Protein AF-A0A1S2VB23-F1 (afdb_monomer)

Secondary structure (DSSP, 8-state):
-------HHHHHHHHHHHHHHHHHHHHHHHHHHHHHHHHHHHHIIIII-B-TTSPBP----SSEETTEEHHHHHHHHHTT---SS--S-SSSHHHHSEEEEEE-SS-EEEEESSHHHHHHHHHHHHHHS--SSPPHHHHHHHHHHHHHHHHHHTT-

Sequence (156 aa):
MFRIQTNAEQVLLELMEDVRRVETNMYSHLREAALDATVLVAHRVQQQGKNAEGSRMRTRSVLKNGAYSQGHAKRRSERGRQTEHVDLTLEGDLMRNWGPVDVTDTSATVGFTDNRQADKAEYLEAYYGPIFELSNDEQEQVAGGLEDNILKDLKV

Structure (mmCIF, N/CA/C/O backbone):
data_AF-A0A1S2VB23-F1
#
_entry.id   AF-A0A1S2VB23-F1
#
loop_
_atom_site.group_PDB
_atom_site.id
_atom_site.type_symbol
_atom_site.label_atom_id
_atom_site.label_alt_id
_atom_site.label_comp_id
_atom_site.label_asym_id
_atom_site.label_entity_id
_atom_site.label_seq_id
_atom_site.pdbx_PDB_ins_code
_atom_site.Cartn_x
_atom_site.Cartn_y
_atom_site.Cartn_z
_atom_site.occupancy
_atom_site.B_iso_or_equiv
_atom_site.auth_seq_id
_atom_site.auth_comp_id
_atom_site.auth_asym_id
_atom_site.auth_atom_id
_atom_site.pdbx_PDB_model_num
ATOM 1 N N . MET A 1 1 ? -22.475 -11.952 59.419 1.00 47.94 1 MET A N 1
ATOM 2 C CA . MET A 1 1 ? -23.039 -11.892 58.053 1.00 47.94 1 MET A CA 1
ATOM 3 C C . MET A 1 1 ? -22.072 -11.071 57.213 1.00 47.94 1 MET A C 1
ATOM 5 O O . MET A 1 1 ? -21.982 -9.871 57.430 1.00 47.94 1 MET A O 1
ATOM 9 N N . PHE A 1 2 ? -21.262 -11.709 56.366 1.00 44.91 2 PHE A N 1
ATOM 10 C CA . PHE A 1 2 ? -20.314 -10.999 55.502 1.00 44.91 2 PHE A CA 1
ATOM 11 C C . PHE A 1 2 ? -21.069 -10.474 54.277 1.00 44.91 2 PHE A C 1
ATOM 13 O O . PHE A 1 2 ? -21.684 -11.257 53.558 1.00 44.91 2 PHE A O 1
ATOM 20 N N . ARG A 1 3 ? -21.071 -9.154 54.066 1.00 52.00 3 ARG A N 1
ATOM 21 C CA . ARG A 1 3 ? -21.518 -8.551 52.805 1.00 52.00 3 ARG A CA 1
ATOM 22 C C . ARG A 1 3 ? -20.309 -8.506 51.886 1.00 52.00 3 ARG A C 1
ATOM 24 O O . ARG A 1 3 ? -19.369 -7.769 52.163 1.00 52.00 3 ARG A O 1
ATOM 31 N N . ILE A 1 4 ? -20.323 -9.306 50.827 1.00 63.31 4 ILE A N 1
ATOM 32 C CA . ILE A 1 4 ? -19.354 -9.154 49.744 1.00 63.31 4 ILE A CA 1
ATOM 33 C C . ILE A 1 4 ?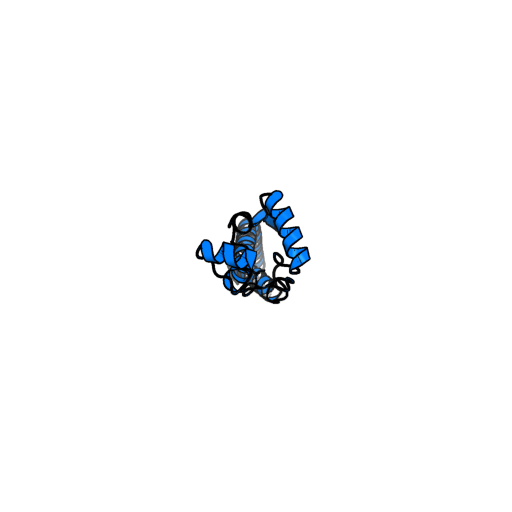 -19.736 -7.860 49.023 1.00 63.31 4 ILE A C 1
ATOM 35 O O . ILE A 1 4 ? -20.780 -7.796 48.377 1.00 63.31 4 ILE A O 1
ATOM 39 N N . GLN A 1 5 ? -18.939 -6.808 49.196 1.00 73.31 5 GLN A N 1
ATOM 40 C CA . GLN A 1 5 ? -19.006 -5.634 48.332 1.00 73.31 5 GLN A CA 1
ATOM 41 C C . GLN A 1 5 ? -18.326 -6.020 47.021 1.00 73.31 5 GLN A C 1
ATOM 43 O O . GLN A 1 5 ? -17.128 -6.283 47.000 1.00 73.31 5 GLN A O 1
ATOM 48 N N . THR A 1 6 ? -19.109 -6.142 45.954 1.00 81.56 6 THR A N 1
ATOM 49 C CA . THR A 1 6 ? -18.596 -6.423 44.612 1.00 81.56 6 THR A CA 1
ATOM 50 C C . THR A 1 6 ? -18.623 -5.146 43.782 1.00 81.56 6 THR A C 1
ATOM 52 O O . THR A 1 6 ? -19.584 -4.385 43.849 1.00 81.56 6 THR A O 1
ATOM 55 N N . ASN A 1 7 ? -17.566 -4.920 43.006 1.00 87.12 7 ASN A N 1
ATOM 56 C CA . ASN A 1 7 ? -17.482 -3.877 41.985 1.00 87.12 7 ASN A CA 1
ATOM 57 C C . ASN A 1 7 ? -17.821 -4.414 40.580 1.00 87.12 7 ASN A C 1
ATOM 59 O O . ASN A 1 7 ? -17.564 -3.735 39.592 1.00 87.12 7 ASN A O 1
ATOM 63 N N . ALA A 1 8 ? -18.382 -5.625 40.472 1.00 87.44 8 ALA A N 1
ATOM 64 C CA . ALA A 1 8 ? -18.627 -6.286 39.189 1.00 87.44 8 ALA A CA 1
ATOM 65 C C . ALA A 1 8 ? -19.541 -5.485 38.247 1.00 87.44 8 ALA A C 1
ATOM 67 O O . ALA A 1 8 ? -19.318 -5.496 37.043 1.00 87.44 8 ALA A O 1
ATOM 68 N N . GLU A 1 9 ? -20.538 -4.772 38.779 1.00 87.31 9 GLU A N 1
ATOM 69 C CA . GLU A 1 9 ? -21.414 -3.910 37.974 1.00 87.31 9 GLU A CA 1
ATOM 70 C C . GLU A 1 9 ? -20.634 -2.761 37.327 1.00 87.31 9 GLU A C 1
ATOM 72 O O . GLU A 1 9 ? -20.789 -2.507 36.137 1.00 87.31 9 GLU A O 1
ATOM 77 N N . GLN A 1 10 ? -19.743 -2.119 38.08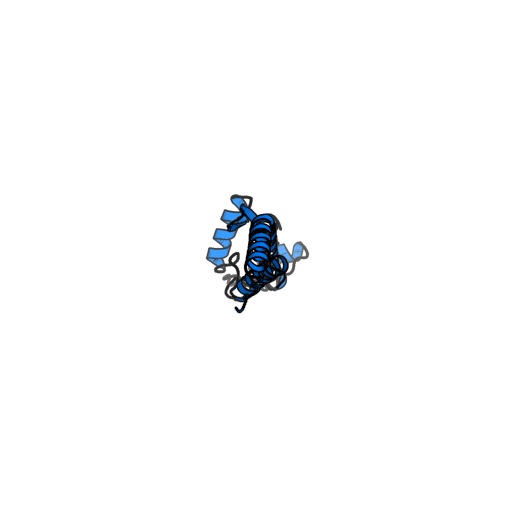6 1.00 88.62 10 GLN A N 1
ATOM 78 C CA . GLN A 1 10 ? -18.903 -1.044 37.568 1.00 88.62 10 GLN A CA 1
ATOM 79 C C . GLN A 1 10 ? -17.948 -1.561 36.485 1.00 88.62 10 GLN A C 1
ATOM 81 O O . GLN A 1 10 ? -17.879 -0.977 35.410 1.00 88.62 10 GLN A O 1
ATOM 86 N N . VAL A 1 11 ? -17.280 -2.692 36.735 1.00 89.12 11 VAL A N 1
ATOM 87 C CA . VAL A 1 11 ? -16.375 -3.320 35.758 1.00 89.12 11 VAL A CA 1
ATOM 88 C C . VAL A 1 11 ? -17.120 -3.703 34.474 1.00 89.12 11 VAL A C 1
ATOM 90 O O . VAL A 1 11 ? -16.597 -3.524 33.378 1.00 89.12 11 VAL A O 1
ATOM 93 N N . LEU A 1 12 ? -18.354 -4.208 34.586 1.00 89.31 12 LEU A N 1
ATOM 94 C CA . LEU A 1 12 ? -19.173 -4.549 33.424 1.00 89.31 12 LEU A CA 1
ATOM 95 C C . LEU A 1 12 ? -19.557 -3.306 32.611 1.00 89.31 12 LEU A C 1
ATOM 97 O O . LEU A 1 12 ? -19.490 -3.346 31.385 1.00 89.31 12 LEU A O 1
ATOM 101 N N . LEU A 1 13 ? -19.954 -2.217 33.275 1.00 90.69 13 LEU A N 1
ATOM 102 C CA . LEU A 1 13 ? -20.289 -0.959 32.605 1.00 90.69 13 LEU A CA 1
ATOM 103 C C . LEU A 1 13 ? -19.076 -0.368 31.880 1.00 90.69 13 LEU A C 1
ATOM 105 O O . LEU A 1 13 ? -19.204 0.010 30.718 1.00 90.69 13 LEU A O 1
ATOM 109 N N . GLU A 1 14 ? -17.909 -0.356 32.526 1.00 89.75 14 GLU A N 1
ATOM 110 C CA . GLU A 1 14 ? -16.650 0.102 31.922 1.00 89.75 14 GLU A CA 1
ATOM 111 C C . GLU A 1 14 ? -16.309 -0.726 30.671 1.00 89.75 14 GLU A C 1
ATOM 113 O O . GLU A 1 14 ? -16.110 -0.163 29.595 1.00 89.75 14 GLU A O 1
ATOM 118 N N . LEU A 1 15 ? -16.386 -2.059 30.761 1.00 89.69 15 LEU A N 1
ATOM 119 C CA . LEU A 1 15 ? -16.153 -2.945 29.617 1.00 89.69 15 LEU A CA 1
ATOM 120 C C . LEU A 1 15 ? -17.135 -2.685 28.461 1.00 89.69 15 LEU A C 1
ATOM 122 O O . LEU A 1 15 ? -16.739 -2.676 27.298 1.00 89.69 15 LEU A O 1
ATOM 126 N N . MET A 1 16 ? -18.421 -2.473 28.759 1.00 91.44 16 MET A N 1
ATOM 127 C CA . MET A 1 16 ? -19.427 -2.167 27.736 1.00 91.44 16 MET A CA 1
ATOM 128 C C . MET A 1 16 ? -19.162 -0.825 27.042 1.00 91.44 16 MET A C 1
ATOM 130 O O . MET A 1 16 ? -19.405 -0.702 25.840 1.00 91.44 16 MET A O 1
ATOM 134 N N . GLU A 1 17 ? -18.698 0.183 27.781 1.00 93.06 17 GLU A N 1
ATOM 135 C CA . GLU A 1 17 ? -18.316 1.478 27.213 1.00 93.06 17 GLU A CA 1
ATOM 136 C C . GLU A 1 17 ? -17.081 1.371 26.319 1.00 93.06 17 GLU A C 1
ATOM 138 O O . GLU A 1 17 ? -17.046 1.996 25.257 1.00 93.06 17 GLU A O 1
ATOM 143 N N . ASP A 1 18 ? -16.090 0.578 26.720 1.00 92.44 18 ASP A N 1
ATOM 144 C CA . ASP A 1 18 ? -14.868 0.386 25.944 1.00 92.44 18 ASP A CA 1
ATOM 145 C C . ASP A 1 18 ? -15.138 -0.406 24.654 1.00 92.44 18 ASP A C 1
ATOM 147 O O . ASP A 1 18 ? -14.726 0.031 23.580 1.00 92.44 18 ASP A O 1
ATOM 151 N N . VAL A 1 19 ? -15.939 -1.480 24.708 1.00 91.94 19 VAL A N 1
ATOM 152 C CA . VAL A 1 19 ? -16.364 -2.224 23.503 1.00 91.94 19 VAL A CA 1
ATOM 153 C C . VAL A 1 19 ? -17.101 -1.314 22.519 1.00 91.94 19 VAL A C 1
ATOM 155 O O . VAL A 1 19 ? -16.761 -1.278 21.339 1.00 91.94 19 VAL A O 1
ATOM 158 N N . ARG A 1 20 ? -18.065 -0.514 22.996 1.00 92.88 20 ARG A N 1
ATOM 159 C CA . ARG A 1 20 ? -18.799 0.429 22.133 1.00 92.88 20 ARG A CA 1
ATOM 160 C C . ARG A 1 20 ? -17.889 1.470 21.493 1.00 92.88 20 ARG A C 1
ATOM 162 O O . ARG A 1 20 ? -18.152 1.904 20.371 1.00 92.88 20 ARG A O 1
ATOM 169 N N . ARG A 1 21 ? -16.848 1.910 22.205 1.00 93.12 21 ARG A N 1
ATOM 170 C CA . ARG A 1 21 ? -15.880 2.876 21.678 1.00 93.12 21 ARG A CA 1
ATOM 171 C C . ARG A 1 21 ? -15.075 2.269 20.539 1.00 93.12 21 ARG A C 1
ATOM 173 O O . ARG A 1 21 ? -15.015 2.880 19.477 1.00 93.12 21 ARG A O 1
ATOM 180 N N . VAL A 1 22 ? -14.559 1.056 20.739 1.00 93.38 22 VAL A N 1
ATOM 181 C CA . VAL A 1 22 ? -13.856 0.297 19.698 1.00 93.38 22 VAL A CA 1
ATOM 182 C C . VAL A 1 22 ? -14.748 0.116 18.471 1.00 93.38 22 VAL A C 1
ATOM 184 O O . VAL A 1 22 ? -14.322 0.431 17.366 1.00 93.38 22 VAL A O 1
ATOM 187 N N . GLU A 1 23 ? -16.001 -0.316 18.650 1.00 92.50 23 GLU A N 1
ATOM 188 C CA . GLU A 1 23 ? -16.956 -0.481 17.543 1.00 92.50 23 GLU A CA 1
ATOM 189 C C . GLU A 1 23 ? -17.196 0.832 16.784 1.00 92.50 23 GLU A C 1
ATOM 191 O O . GLU A 1 23 ? -17.177 0.853 15.557 1.00 92.50 23 GLU A O 1
ATOM 196 N N . THR A 1 24 ? -17.365 1.943 17.507 1.00 94.62 24 THR A N 1
ATOM 197 C CA . THR A 1 24 ? -17.609 3.266 16.906 1.00 94.62 24 THR A CA 1
ATOM 198 C C . THR A 1 24 ? -16.404 3.770 16.110 1.00 94.62 24 THR A C 1
ATOM 200 O O . THR A 1 24 ? -16.567 4.438 15.089 1.00 94.62 24 THR A O 1
ATOM 203 N N . ASN A 1 25 ? -15.192 3.454 16.566 1.00 95.94 25 ASN A N 1
ATOM 204 C CA . ASN A 1 25 ? -13.953 3.937 15.964 1.00 95.94 25 ASN A CA 1
ATOM 205 C C . ASN A 1 25 ? -13.358 2.973 14.927 1.00 95.94 25 ASN A C 1
ATOM 207 O O . ASN A 1 25 ? -12.440 3.362 14.202 1.00 95.94 25 ASN A O 1
ATOM 211 N N . MET A 1 26 ? -13.885 1.749 14.805 1.00 96.19 26 MET A N 1
ATOM 212 C CA . MET A 1 26 ? -13.309 0.690 13.970 1.00 96.19 26 MET A CA 1
ATOM 213 C C . MET A 1 26 ? -13.143 1.104 12.504 1.00 96.19 26 MET A C 1
ATOM 215 O O . MET A 1 26 ? -12.089 0.866 11.918 1.00 96.19 26 MET A O 1
ATOM 219 N N . TYR A 1 27 ? -14.126 1.805 11.929 1.00 96.56 27 TYR A N 1
ATOM 220 C CA . TYR A 1 27 ? -14.013 2.373 10.580 1.00 96.56 27 TYR A CA 1
ATOM 221 C C . TYR A 1 27 ? -12.763 3.248 10.416 1.00 96.56 27 TYR A C 1
ATOM 223 O O . TYR A 1 27 ? -12.047 3.150 9.419 1.00 96.56 27 TYR A O 1
ATOM 231 N N . SER A 1 28 ? -12.498 4.122 11.393 1.00 97.19 28 SER A N 1
ATOM 232 C CA . SER A 1 28 ? -11.350 5.029 11.357 1.00 97.19 28 SER A CA 1
ATOM 233 C C . SER A 1 28 ? -10.042 4.254 11.456 1.00 97.19 28 SER A C 1
ATOM 235 O O . SER A 1 28 ? -9.128 4.510 10.675 1.00 97.19 28 SER A O 1
ATOM 237 N N . HIS A 1 29 ? -9.974 3.279 12.364 1.00 97.12 29 HIS A N 1
ATOM 238 C CA . HIS A 1 29 ? -8.780 2.460 12.572 1.00 97.12 29 HIS A CA 1
ATOM 239 C C . HIS A 1 29 ? -8.446 1.610 11.347 1.00 97.12 29 HIS A C 1
ATOM 241 O O . HIS A 1 29 ? -7.301 1.578 10.905 1.00 97.12 29 HIS A O 1
ATOM 247 N N . LEU A 1 30 ? -9.453 0.982 10.737 1.00 97.75 30 LEU A N 1
ATOM 248 C CA . LEU A 1 30 ? -9.288 0.207 9.507 1.00 97.75 30 LEU A CA 1
ATOM 249 C C . LEU A 1 30 ? -8.910 1.090 8.312 1.00 97.75 30 LEU A C 1
ATOM 251 O O . LEU A 1 30 ? -8.091 0.696 7.480 1.00 97.75 30 LEU A O 1
ATOM 255 N N . ARG A 1 31 ? -9.463 2.307 8.230 1.00 97.62 31 ARG A N 1
ATOM 256 C CA . ARG A 1 31 ? -9.072 3.290 7.214 1.00 97.62 31 ARG A CA 1
ATOM 257 C C . ARG A 1 31 ? -7.609 3.706 7.366 1.00 97.62 31 ARG A C 1
ATOM 259 O O . ARG A 1 31 ? -6.916 3.813 6.357 1.00 97.62 31 ARG A O 1
ATOM 266 N N . GLU A 1 32 ? -7.161 3.965 8.590 1.00 97.62 32 GLU A N 1
ATOM 267 C CA . GLU A 1 32 ? -5.773 4.327 8.890 1.00 97.62 32 GLU A CA 1
ATOM 268 C C . GLU A 1 32 ? -4.824 3.174 8.540 1.00 97.62 32 GLU A C 1
ATOM 270 O O . GLU A 1 32 ? -3.905 3.370 7.748 1.00 97.62 32 GLU A O 1
ATOM 275 N N . ALA A 1 33 ? -5.143 1.949 8.966 1.00 97.75 33 ALA A N 1
ATOM 276 C CA . ALA A 1 33 ? -4.382 0.748 8.622 1.00 97.75 33 ALA A CA 1
ATOM 277 C C . ALA A 1 33 ? -4.249 0.542 7.097 1.00 97.75 33 ALA A C 1
ATOM 279 O O . ALA A 1 33 ? -3.178 0.202 6.590 1.00 97.75 33 ALA A O 1
ATOM 280 N N . ALA A 1 34 ? -5.314 0.798 6.331 1.00 97.75 34 ALA A N 1
ATOM 281 C CA . ALA A 1 34 ? -5.278 0.723 4.870 1.00 97.75 34 ALA A CA 1
ATOM 282 C C . ALA A 1 34 ? -4.400 1.816 4.229 1.00 97.75 34 ALA A C 1
ATOM 284 O O . ALA A 1 34 ? -3.748 1.583 3.203 1.00 97.75 34 ALA A O 1
ATOM 285 N N . LEU A 1 35 ? -4.363 3.015 4.815 1.00 97.75 35 LEU A N 1
ATOM 286 C CA . LEU A 1 35 ? -3.468 4.087 4.377 1.00 97.75 35 LEU A CA 1
ATOM 287 C C . LEU A 1 35 ? -2.008 3.747 4.688 1.00 97.75 35 LEU A C 1
ATOM 289 O O . LEU A 1 35 ? -1.159 3.907 3.810 1.00 97.75 35 LEU A O 1
ATOM 293 N N . ASP A 1 36 ? -1.727 3.206 5.870 1.00 97.88 36 ASP A N 1
ATOM 294 C CA . ASP A 1 36 ? -0.386 2.762 6.254 1.00 97.88 36 ASP A CA 1
ATOM 295 C C . ASP A 1 36 ? 0.119 1.659 5.324 1.00 97.88 36 ASP A C 1
ATOM 297 O O . ASP A 1 36 ? 1.213 1.769 4.766 1.00 97.88 36 ASP A O 1
ATOM 301 N N . ALA A 1 37 ? -0.720 0.657 5.041 1.00 97.75 37 ALA A N 1
ATOM 302 C CA . ALA A 1 37 ? -0.447 -0.377 4.046 1.00 97.75 37 ALA A CA 1
ATOM 303 C C . ALA A 1 37 ? -0.070 0.227 2.680 1.00 97.75 37 ALA A C 1
ATOM 305 O O . ALA A 1 37 ? 0.930 -0.152 2.064 1.00 97.75 37 ALA A O 1
ATOM 306 N N . THR A 1 38 ? -0.835 1.222 2.222 1.00 97.19 38 THR A N 1
ATOM 307 C CA . THR A 1 38 ? -0.582 1.925 0.955 1.00 97.19 38 THR A CA 1
ATOM 308 C C . THR A 1 38 ? 0.795 2.599 0.954 1.00 97.19 38 THR A C 1
ATOM 310 O O . THR A 1 38 ? 1.548 2.480 -0.018 1.00 97.19 38 THR A O 1
ATOM 313 N N . VAL A 1 39 ? 1.141 3.289 2.045 1.00 97.38 39 VAL A N 1
ATOM 314 C CA . VAL A 1 39 ? 2.414 4.007 2.203 1.00 97.38 39 VAL A CA 1
ATOM 315 C C . VAL A 1 39 ? 3.594 3.042 2.270 1.00 97.38 39 VAL A C 1
ATOM 317 O O . VAL A 1 39 ? 4.605 3.281 1.607 1.00 97.38 39 VAL A O 1
ATOM 320 N N . LEU A 1 40 ? 3.472 1.948 3.021 1.00 98.00 40 LEU A N 1
ATOM 321 C CA . LEU A 1 40 ? 4.523 0.943 3.172 1.00 98.00 40 LEU A CA 1
ATOM 322 C C . LEU A 1 40 ? 4.864 0.281 1.832 1.00 98.00 40 LEU A C 1
ATOM 324 O O . LEU A 1 40 ? 6.026 0.311 1.414 1.00 98.00 40 LEU A O 1
ATOM 328 N N . VAL A 1 41 ? 3.848 -0.190 1.098 1.00 97.75 41 VAL A N 1
ATOM 329 C CA . VAL A 1 41 ? 4.027 -0.763 -0.247 1.00 97.75 41 VAL A CA 1
ATOM 330 C C . VAL A 1 41 ? 4.662 0.263 -1.183 1.00 97.75 41 VAL A C 1
ATOM 332 O O . VAL A 1 41 ? 5.639 -0.039 -1.876 1.00 97.75 41 VAL A O 1
ATOM 335 N N . ALA A 1 42 ? 4.162 1.504 -1.189 1.00 96.44 42 ALA A N 1
ATOM 336 C CA . ALA A 1 42 ? 4.720 2.558 -2.028 1.00 96.44 42 ALA A CA 1
ATOM 337 C C . ALA A 1 42 ? 6.187 2.842 -1.693 1.00 96.44 42 ALA A C 1
ATOM 339 O O . ALA A 1 42 ? 7.010 2.971 -2.601 1.00 96.44 42 ALA A O 1
ATOM 340 N N . HIS A 1 43 ? 6.541 2.880 -0.410 1.00 97.06 43 HIS A N 1
ATOM 341 C CA . HIS A 1 43 ? 7.913 3.061 0.036 1.00 97.06 43 HIS A CA 1
ATOM 342 C C . HIS A 1 43 ? 8.812 1.900 -0.415 1.00 97.06 43 HIS A C 1
ATOM 344 O O . HIS A 1 43 ? 9.855 2.140 -1.033 1.00 97.06 43 HIS A O 1
ATOM 350 N N . ARG A 1 44 ? 8.410 0.642 -0.190 1.00 97.69 44 ARG A N 1
ATOM 351 C CA . ARG A 1 44 ? 9.167 -0.541 -0.633 1.00 97.69 44 ARG A CA 1
ATOM 352 C C . ARG A 1 44 ? 9.394 -0.538 -2.143 1.00 97.69 44 ARG A C 1
ATOM 354 O O . ARG A 1 44 ? 10.519 -0.747 -2.604 1.00 97.69 44 ARG A O 1
ATOM 361 N N . VAL A 1 45 ? 8.352 -0.265 -2.917 1.00 96.62 45 VAL A N 1
ATOM 362 C CA . VAL A 1 45 ? 8.420 -0.250 -4.380 1.00 96.62 45 VAL A CA 1
ATOM 363 C C . VAL A 1 45 ? 9.269 0.918 -4.875 1.00 96.62 45 VAL A C 1
ATOM 365 O O . VAL A 1 45 ? 10.220 0.713 -5.624 1.00 96.62 45 VAL A O 1
ATOM 368 N N . GLN A 1 46 ? 8.975 2.146 -4.454 1.00 95.25 46 GLN A N 1
ATOM 369 C CA . GLN A 1 46 ? 9.595 3.335 -5.039 1.00 95.25 46 GLN A CA 1
ATOM 370 C C . GLN A 1 46 ? 11.022 3.569 -4.539 1.00 95.25 46 GLN A C 1
ATOM 372 O O . GLN A 1 46 ? 11.889 3.974 -5.318 1.00 95.25 46 GLN A O 1
ATOM 377 N N . GLN A 1 47 ? 11.282 3.305 -3.257 1.00 95.75 47 GLN A N 1
ATOM 378 C CA . GLN A 1 47 ? 12.584 3.577 -2.644 1.00 95.75 47 GLN A CA 1
ATOM 379 C C . GLN A 1 47 ? 13.525 2.378 -2.717 1.00 95.75 47 GLN A C 1
ATOM 381 O O . GLN A 1 47 ? 14.728 2.562 -2.874 1.00 95.75 47 GLN A O 1
ATOM 386 N N . GLN A 1 48 ? 13.000 1.152 -2.628 1.00 97.06 48 GLN A N 1
ATOM 387 C CA . GLN A 1 48 ? 13.837 -0.054 -2.569 1.00 97.06 48 GLN A CA 1
ATOM 388 C C . GLN A 1 48 ? 13.782 -0.893 -3.849 1.00 97.06 48 GLN A C 1
ATOM 390 O O . GLN A 1 48 ? 14.674 -1.714 -4.083 1.00 97.06 48 GLN A O 1
ATOM 395 N N . GLY A 1 49 ? 12.741 -0.715 -4.667 1.00 97.00 49 GLY A N 1
ATOM 396 C CA . GLY A 1 49 ? 12.491 -1.507 -5.867 1.00 97.00 49 GLY A CA 1
ATOM 397 C C . GLY A 1 49 ? 12.382 -2.998 -5.598 1.00 97.00 49 GLY A C 1
ATOM 398 O O . GLY A 1 49 ? 12.968 -3.802 -6.329 1.00 97.00 49 GLY A O 1
ATOM 399 N N . LYS A 1 50 ? 11.663 -3.361 -4.532 1.00 98.19 50 LYS A N 1
ATOM 400 C CA . LYS A 1 50 ? 11.438 -4.750 -4.125 1.00 98.19 50 LYS A CA 1
ATOM 401 C C . LYS A 1 50 ? 9.978 -5.172 -4.287 1.00 98.19 50 LYS A C 1
ATOM 403 O O . LYS A 1 50 ? 9.069 -4.369 -4.091 1.00 98.19 50 LYS A O 1
ATOM 408 N N . ASN A 1 51 ? 9.784 -6.446 -4.606 1.00 97.94 51 ASN A N 1
ATOM 409 C CA . ASN A 1 51 ? 8.490 -7.123 -4.565 1.00 97.94 51 ASN A CA 1
ATOM 410 C C . ASN A 1 51 ? 8.143 -7.537 -3.107 1.00 97.94 51 ASN A C 1
ATOM 412 O O . ASN A 1 51 ? 8.936 -7.272 -2.198 1.00 97.94 51 ASN A O 1
ATOM 416 N N . ALA A 1 52 ? 6.966 -8.121 -2.868 1.00 97.81 52 ALA A N 1
ATOM 417 C CA . ALA A 1 52 ? 6.444 -8.447 -1.531 1.00 97.81 52 ALA A CA 1
ATOM 418 C C . ALA A 1 52 ? 7.280 -9.524 -0.823 1.00 97.81 52 ALA A C 1
ATOM 420 O O . ALA A 1 52 ? 7.427 -9.519 0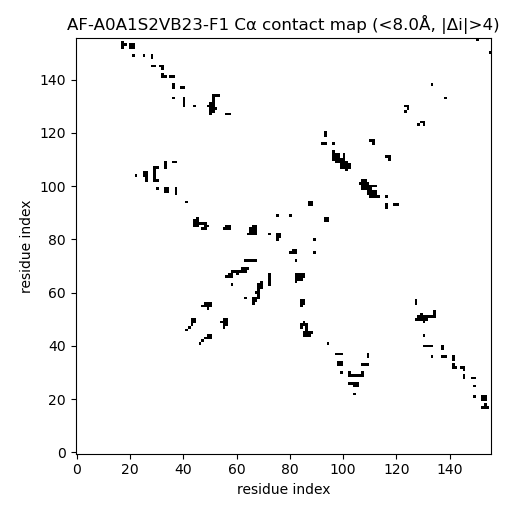.394 1.00 97.81 52 ALA A O 1
ATOM 421 N N . GLU A 1 53 ? 7.947 -10.374 -1.600 1.00 97.56 53 GLU A N 1
ATOM 422 C CA . GLU A 1 53 ? 8.902 -11.377 -1.118 1.00 97.56 53 GLU A CA 1
ATOM 423 C C . GLU A 1 53 ? 10.274 -10.769 -0.755 1.00 97.56 53 GLU A C 1
ATOM 425 O O . GLU A 1 53 ? 11.205 -11.480 -0.380 1.00 97.56 53 GLU A O 1
ATOM 430 N N . GLY A 1 54 ? 10.455 -9.454 -0.925 1.00 95.81 54 GLY A N 1
ATOM 431 C CA . GLY A 1 54 ? 11.710 -8.744 -0.667 1.00 95.81 54 GLY A CA 1
ATOM 432 C C . GLY A 1 54 ? 12.751 -8.844 -1.791 1.00 95.81 54 GLY A C 1
ATOM 433 O O . GLY A 1 54 ? 13.834 -8.252 -1.689 1.00 95.81 54 GLY A O 1
ATOM 434 N N . SER A 1 55 ? 12.437 -9.532 -2.890 1.00 97.00 55 SER A N 1
ATOM 435 C CA . SER A 1 55 ? 13.314 -9.666 -4.055 1.00 97.00 55 SER A CA 1
ATOM 436 C C . SER A 1 55 ? 13.384 -8.367 -4.857 1.00 97.00 55 SER A C 1
ATOM 438 O O . SER A 1 55 ? 12.377 -7.707 -5.113 1.00 97.00 55 SER A O 1
ATOM 440 N N . ARG A 1 56 ? 14.589 -7.988 -5.310 1.00 96.94 56 ARG A N 1
ATOM 441 C CA . ARG A 1 56 ? 14.763 -6.804 -6.170 1.00 96.94 56 ARG A CA 1
ATOM 442 C C . ARG A 1 56 ? 14.141 -7.036 -7.546 1.00 96.94 56 ARG A C 1
ATOM 444 O O . ARG A 1 56 ? 14.553 -7.934 -8.280 1.00 96.94 56 ARG A O 1
ATOM 451 N N . MET A 1 57 ? 13.250 -6.138 -7.942 1.00 97.19 57 MET A N 1
ATOM 452 C CA . MET A 1 57 ? 12.628 -6.120 -9.260 1.00 97.19 57 MET A CA 1
ATOM 453 C C . MET A 1 57 ? 13.648 -5.707 -10.329 1.00 97.19 57 MET A C 1
ATOM 455 O O . MET A 1 57 ? 14.277 -4.647 -10.241 1.00 97.19 57 MET A O 1
ATOM 459 N N . ARG A 1 58 ? 13.847 -6.552 -11.348 1.00 95.88 58 ARG A N 1
ATOM 460 C CA . ARG A 1 58 ? 14.819 -6.329 -12.434 1.00 95.88 58 ARG A CA 1
ATOM 461 C C . ARG A 1 58 ? 14.313 -6.862 -13.765 1.00 95.88 58 ARG A C 1
ATOM 463 O O . ARG A 1 58 ? 13.632 -7.880 -13.825 1.00 95.88 58 ARG A O 1
ATOM 470 N N . THR A 1 59 ? 14.666 -6.183 -14.851 1.00 95.81 59 THR A N 1
ATOM 471 C CA . THR A 1 59 ? 14.358 -6.658 -16.200 1.00 95.81 59 THR A CA 1
ATOM 472 C C . THR A 1 59 ? 15.011 -8.017 -16.493 1.00 95.81 59 THR A C 1
ATOM 474 O O . THR A 1 59 ? 16.156 -8.271 -16.114 1.00 95.81 59 THR A O 1
ATOM 477 N N . ARG A 1 60 ? 14.297 -8.858 -17.243 1.00 93.94 60 ARG A N 1
ATOM 478 C CA . ARG A 1 60 ? 14.782 -10.101 -17.862 1.00 93.94 60 ARG A CA 1
ATOM 479 C C . ARG A 1 60 ? 15.517 -9.850 -19.192 1.00 93.94 60 ARG A C 1
ATOM 481 O O . ARG A 1 60 ? 16.032 -10.786 -19.790 1.00 93.94 60 ARG A O 1
ATOM 488 N N . SER A 1 61 ? 15.557 -8.602 -19.675 1.00 94.25 61 SER A N 1
ATOM 489 C CA . SER A 1 61 ? 16.249 -8.228 -20.918 1.00 94.25 61 SER A CA 1
ATOM 490 C C . SER A 1 61 ? 17.754 -8.507 -20.842 1.00 94.25 61 SER A C 1
ATOM 492 O O . SER A 1 61 ? 18.403 -8.165 -19.852 1.00 94.25 61 SER A O 1
ATOM 494 N N . VAL A 1 62 ? 18.317 -9.049 -21.926 1.00 94.56 62 VAL A N 1
ATOM 495 C CA . VAL A 1 62 ? 19.769 -9.250 -22.087 1.00 94.56 62 VAL A CA 1
ATOM 496 C C . VAL A 1 62 ? 20.491 -7.902 -22.129 1.00 94.56 62 VAL A C 1
ATOM 498 O O . VAL A 1 62 ? 21.465 -7.682 -21.413 1.00 94.56 62 VAL A O 1
ATOM 501 N N . LEU A 1 63 ? 19.967 -6.971 -22.932 1.00 95.44 63 LEU A N 1
ATOM 502 C CA . LEU A 1 63 ? 20.451 -5.597 -22.997 1.00 95.44 63 LEU A CA 1
ATOM 503 C C . LEU A 1 63 ? 19.766 -4.787 -21.899 1.00 95.44 63 LEU A C 1
ATOM 505 O O . LEU A 1 63 ? 18.604 -4.375 -22.032 1.00 95.44 63 LEU A O 1
ATOM 509 N N . LYS A 1 64 ? 20.479 -4.586 -20.795 1.00 95.44 64 LYS A N 1
ATOM 510 C CA . LYS A 1 64 ? 19.995 -3.868 -19.615 1.00 95.44 64 LYS A CA 1
ATOM 511 C C . LYS A 1 64 ? 20.961 -2.772 -19.197 1.00 95.44 64 LYS A C 1
ATOM 513 O O . LYS A 1 64 ? 22.166 -2.880 -19.401 1.00 95.44 64 LYS A O 1
ATOM 518 N N . ASN A 1 65 ? 20.407 -1.730 -18.598 1.00 94.88 65 ASN A N 1
ATOM 519 C CA . ASN A 1 65 ? 21.155 -0.693 -17.909 1.00 94.88 65 ASN A CA 1
ATOM 520 C C . ASN A 1 65 ? 20.484 -0.472 -16.547 1.00 94.88 65 ASN A C 1
ATOM 522 O O . ASN A 1 65 ? 19.326 -0.053 -16.477 1.00 94.88 65 ASN A O 1
ATOM 526 N N . GLY A 1 66 ? 21.191 -0.841 -15.478 1.00 93.94 66 GLY A N 1
ATOM 527 C CA . GLY A 1 66 ? 20.623 -0.938 -14.136 1.00 93.94 66 GLY A CA 1
ATOM 528 C C . GLY A 1 66 ? 19.519 -1.998 -14.053 1.00 93.94 66 GLY A C 1
ATOM 529 O O . GLY A 1 66 ? 19.692 -3.130 -14.516 1.00 93.94 66 GLY A O 1
ATOM 530 N N . ALA A 1 67 ? 18.377 -1.636 -13.468 1.00 94.94 67 ALA A N 1
ATOM 531 C CA . ALA A 1 67 ? 17.239 -2.542 -13.313 1.00 94.94 67 ALA A CA 1
ATOM 532 C C . ALA A 1 67 ? 16.310 -2.609 -14.538 1.00 94.94 67 ALA A C 1
ATOM 534 O O . ALA A 1 67 ? 15.409 -3.449 -14.574 1.00 94.94 67 ALA A O 1
ATOM 535 N N . TYR A 1 68 ? 16.534 -1.774 -15.556 1.00 95.50 68 TYR A N 1
ATOM 536 C CA . TYR A 1 68 ? 15.665 -1.656 -16.729 1.00 95.50 68 TYR A CA 1
ATOM 537 C C . TYR A 1 68 ? 16.355 -2.117 -18.016 1.00 95.50 68 TYR A C 1
ATOM 539 O O . TYR A 1 68 ? 17.582 -2.207 -18.099 1.00 95.50 68 TYR A O 1
ATOM 547 N N . SER A 1 69 ? 15.566 -2.395 -19.059 1.00 96.19 69 SER A N 1
ATOM 548 C CA . SER A 1 69 ? 16.117 -2.645 -20.396 1.00 96.19 69 SER A CA 1
ATOM 549 C C . SER A 1 69 ? 16.809 -1.387 -20.923 1.00 96.19 69 SER A C 1
ATOM 551 O O . SER A 1 69 ? 16.443 -0.276 -20.544 1.00 96.19 69 SER A O 1
ATOM 553 N N . GLN A 1 70 ? 17.792 -1.531 -21.813 1.00 95.81 70 GLN A N 1
ATOM 554 C CA . GLN A 1 70 ? 18.599 -0.400 -22.291 1.00 95.81 70 GLN A CA 1
ATOM 555 C C . GLN A 1 70 ? 17.745 0.763 -22.833 1.00 95.81 70 GLN A C 1
ATOM 557 O O . GLN A 1 70 ? 17.973 1.919 -22.476 1.00 95.81 70 GLN A O 1
ATOM 562 N N . GLY A 1 71 ? 16.727 0.464 -23.648 1.00 95.25 71 GLY A N 1
ATOM 563 C CA . GLY A 1 71 ? 15.823 1.483 -24.192 1.00 95.25 71 GLY A CA 1
ATOM 564 C C . GLY A 1 71 ? 14.953 2.152 -23.123 1.00 95.25 71 GLY A C 1
ATOM 565 O O . GLY A 1 71 ? 14.751 3.365 -23.159 1.00 95.25 71 GLY A O 1
ATOM 566 N N . HIS A 1 72 ? 14.473 1.385 -22.142 1.00 94.12 72 HIS A N 1
ATOM 567 C CA . HIS A 1 72 ? 13.656 1.926 -21.058 1.00 94.12 72 HIS A CA 1
ATOM 568 C C . HIS A 1 72 ? 14.492 2.762 -20.080 1.00 94.12 72 HIS A C 1
ATOM 570 O O . HIS A 1 72 ? 14.074 3.847 -19.686 1.00 94.12 72 HIS A O 1
ATOM 576 N N . ALA A 1 73 ? 15.700 2.302 -19.750 1.00 96.00 73 ALA A N 1
ATOM 577 C CA . ALA A 1 73 ? 16.667 3.048 -18.957 1.00 96.00 73 ALA A CA 1
ATOM 578 C C . ALA A 1 73 ? 17.019 4.381 -19.626 1.00 96.00 73 ALA A C 1
ATOM 580 O O . ALA A 1 73 ? 16.943 5.414 -18.975 1.00 96.00 73 ALA A O 1
ATOM 581 N N . LYS A 1 74 ? 17.301 4.384 -20.939 1.00 96.06 74 LYS A N 1
ATOM 582 C CA . LYS A 1 74 ? 17.563 5.616 -21.700 1.00 96.06 74 LYS A CA 1
ATOM 583 C C . LYS A 1 74 ? 16.410 6.616 -21.572 1.00 96.06 74 LYS A C 1
ATOM 585 O O . LYS A 1 74 ? 16.639 7.753 -21.173 1.00 96.06 74 LYS A O 1
ATOM 590 N N . ARG A 1 75 ? 15.171 6.172 -21.815 1.00 95.06 75 ARG A N 1
ATOM 591 C CA . ARG A 1 75 ? 13.969 7.015 -21.674 1.00 95.06 75 ARG A CA 1
ATOM 592 C C . ARG A 1 75 ? 13.803 7.566 -20.253 1.00 95.06 75 ARG A C 1
ATOM 594 O O . ARG A 1 75 ? 13.346 8.692 -20.079 1.00 95.06 75 ARG A O 1
ATOM 601 N N . ARG A 1 76 ? 14.144 6.775 -19.231 1.00 94.75 76 ARG A N 1
ATOM 602 C CA . ARG A 1 76 ? 14.123 7.209 -17.826 1.00 94.75 76 ARG A CA 1
ATOM 603 C C . ARG A 1 76 ? 15.181 8.271 -17.546 1.00 94.75 76 ARG A C 1
ATOM 605 O O . ARG A 1 76 ? 14.842 9.317 -16.999 1.00 94.75 76 ARG A O 1
ATOM 612 N N . SER A 1 77 ? 16.420 8.041 -17.971 1.00 94.69 77 SER A N 1
ATOM 613 C CA . SER A 1 77 ? 17.520 8.993 -17.804 1.00 94.69 77 SER A CA 1
ATOM 614 C C . SER A 1 77 ? 17.251 10.321 -18.516 1.00 94.69 77 SER A C 1
ATOM 616 O O . SER A 1 77 ? 17.481 11.373 -17.931 1.00 94.69 77 SER A O 1
ATOM 618 N N . GLU A 1 78 ? 16.680 10.296 -19.726 1.00 95.62 78 GLU A N 1
ATOM 619 C CA . GLU A 1 78 ? 16.263 11.501 -20.469 1.00 95.62 78 GLU A CA 1
ATOM 620 C C . GLU A 1 78 ? 15.220 12.342 -19.711 1.00 95.62 78 GLU A C 1
ATOM 622 O O . GLU A 1 78 ? 15.140 13.552 -19.900 1.00 95.62 78 GLU A O 1
ATOM 627 N N . ARG A 1 79 ? 14.441 11.717 -18.820 1.00 94.25 79 ARG A N 1
ATOM 628 C CA . ARG A 1 79 ? 13.458 12.376 -17.946 1.00 94.25 79 ARG A CA 1
ATOM 629 C C . ARG A 1 79 ? 14.006 12.693 -16.549 1.00 94.25 79 ARG A C 1
ATOM 631 O O . ARG A 1 79 ? 13.222 13.000 -15.653 1.00 94.25 79 ARG A O 1
ATOM 638 N N . GLY A 1 80 ? 15.316 12.562 -16.332 1.00 94.19 80 GLY A N 1
ATOM 639 C CA . GLY A 1 80 ? 15.951 12.795 -15.032 1.00 94.19 80 GLY A CA 1
ATOM 640 C C . GLY A 1 80 ? 15.541 11.788 -13.953 1.00 94.19 80 GLY A C 1
ATOM 641 O O . GLY A 1 80 ? 15.555 12.111 -12.769 1.00 94.19 80 GLY A O 1
ATOM 642 N N . ARG A 1 81 ? 15.122 10.577 -14.341 1.00 93.44 81 ARG A N 1
ATOM 643 C CA . ARG A 1 81 ? 14.714 9.519 -13.408 1.00 93.44 81 ARG A CA 1
ATOM 644 C C . ARG A 1 81 ? 15.851 8.530 -13.172 1.00 93.44 81 ARG A C 1
ATOM 646 O O . ARG A 1 81 ? 16.614 8.220 -14.086 1.00 93.44 81 ARG A O 1
ATOM 653 N N . GLN A 1 82 ? 15.910 7.982 -11.959 1.00 94.19 82 GLN A N 1
ATOM 654 C CA . GLN A 1 82 ? 16.867 6.934 -11.601 1.00 94.19 82 GLN A CA 1
ATOM 655 C C . GLN A 1 82 ? 16.613 5.638 -12.394 1.00 94.19 82 GLN A C 1
ATOM 657 O O . GLN A 1 82 ? 15.477 5.358 -12.806 1.00 94.19 82 GLN A O 1
ATOM 662 N N . THR A 1 83 ? 17.675 4.859 -12.616 1.00 96.00 83 THR A N 1
ATOM 663 C CA . THR A 1 83 ? 17.651 3.579 -13.352 1.00 96.00 83 THR A CA 1
ATOM 664 C C . THR A 1 83 ? 18.205 2.397 -12.551 1.00 96.00 83 THR A C 1
ATOM 666 O O . THR A 1 83 ? 18.275 1.286 -13.077 1.00 96.00 83 THR A O 1
ATOM 669 N N . GLU A 1 84 ? 18.630 2.617 -11.308 1.00 95.44 84 GLU A N 1
ATOM 670 C CA . GLU A 1 84 ? 19.281 1.611 -10.466 1.00 95.44 84 GLU A CA 1
ATOM 671 C C . GLU A 1 84 ? 18.305 0.520 -10.010 1.00 95.44 84 GLU A C 1
ATOM 673 O O . GLU A 1 84 ? 18.663 -0.661 -10.002 1.00 95.44 84 GLU A O 1
ATOM 678 N N . HIS A 1 85 ? 17.058 0.890 -9.710 1.00 96.12 85 HIS A N 1
ATOM 679 C CA . HIS A 1 85 ? 15.998 -0.029 -9.290 1.00 96.12 85 HIS A CA 1
ATOM 680 C C . HIS A 1 85 ? 14.656 0.280 -9.958 1.00 96.12 85 HIS A C 1
ATOM 682 O O . HIS A 1 85 ? 14.409 1.391 -10.432 1.00 96.12 85 HIS A O 1
ATOM 688 N N . VAL A 1 86 ? 13.778 -0.723 -10.030 1.00 95.38 86 VAL A N 1
ATOM 689 C CA . VAL A 1 86 ? 12.417 -0.531 -10.546 1.00 95.38 86 VAL A CA 1
ATOM 690 C C . VAL A 1 86 ? 11.587 0.216 -9.509 1.00 95.38 86 VAL A C 1
ATOM 692 O O . VAL A 1 86 ? 11.478 -0.265 -8.397 1.00 95.38 86 VAL A O 1
ATOM 695 N N . ASP A 1 87 ? 11.000 1.360 -9.864 1.00 94.31 87 ASP A N 1
ATOM 696 C CA . ASP A 1 87 ? 10.193 2.180 -8.939 1.00 94.31 87 ASP A CA 1
ATOM 697 C C . ASP A 1 87 ? 8.747 2.408 -9.408 1.00 94.31 87 ASP A C 1
ATOM 699 O O . ASP A 1 87 ? 7.975 3.089 -8.744 1.00 94.31 87 ASP A O 1
ATOM 703 N N . LEU A 1 88 ? 8.385 1.872 -10.578 1.00 93.31 88 LEU A N 1
ATOM 704 C CA . LEU A 1 88 ? 7.061 2.008 -11.200 1.00 93.31 88 LEU A CA 1
ATOM 705 C C . LEU A 1 88 ? 6.582 3.465 -11.417 1.00 93.31 88 LEU A C 1
ATOM 707 O O . LEU A 1 88 ? 5.405 3.703 -11.677 1.00 93.31 88 LEU A O 1
ATOM 711 N N . THR A 1 89 ? 7.483 4.458 -11.392 1.00 89.25 89 THR A N 1
ATOM 712 C CA . THR A 1 89 ? 7.119 5.892 -11.452 1.00 89.25 89 THR A CA 1
ATOM 713 C C . THR A 1 89 ? 7.266 6.557 -12.825 1.00 89.25 89 THR A C 1
ATOM 715 O O . THR A 1 89 ? 7.147 7.778 -12.920 1.00 89.25 89 THR A O 1
ATOM 718 N N . LEU A 1 90 ? 7.526 5.809 -13.908 1.00 83.12 90 LEU A N 1
ATOM 719 C CA . LEU A 1 90 ? 7.844 6.427 -15.209 1.00 83.12 90 LEU A CA 1
ATOM 720 C C . LEU A 1 90 ? 6.755 7.406 -15.692 1.00 83.12 90 LEU A C 1
ATOM 722 O O . LEU A 1 90 ? 7.082 8.489 -16.184 1.00 83.12 90 LEU A O 1
ATOM 726 N N . GLU A 1 91 ? 5.487 7.015 -15.563 1.00 77.06 91 GLU A N 1
ATOM 727 C CA . GLU A 1 91 ? 4.319 7.873 -15.822 1.00 77.06 91 GLU A CA 1
ATOM 728 C C . GLU A 1 91 ? 3.720 8.416 -14.515 1.00 77.06 91 GLU A C 1
ATOM 730 O O . GLU A 1 91 ? 3.097 9.470 -14.514 1.00 77.06 91 GLU A O 1
ATOM 735 N N . GLY A 1 92 ? 3.967 7.746 -13.384 1.00 71.69 92 GLY A N 1
ATOM 736 C CA . GLY A 1 92 ? 3.510 8.156 -12.052 1.00 71.69 92 GLY A CA 1
ATOM 737 C C . GLY A 1 92 ? 2.048 7.821 -11.750 1.00 71.69 92 GLY A C 1
ATOM 738 O O . GLY A 1 92 ? 1.672 7.806 -10.583 1.00 71.69 92 GLY A O 1
ATOM 739 N N . ASP A 1 93 ? 1.247 7.499 -12.764 1.00 84.50 93 ASP A N 1
ATOM 740 C CA . ASP A 1 93 ? -0.188 7.253 -12.597 1.00 84.50 93 ASP A CA 1
ATOM 741 C C . ASP A 1 93 ? -0.500 5.967 -11.827 1.00 84.50 93 ASP A C 1
ATOM 743 O O . ASP A 1 93 ? -1.482 5.932 -11.098 1.00 84.50 93 ASP A O 1
ATOM 747 N N . LEU A 1 94 ? 0.347 4.937 -11.909 1.00 91.25 94 LEU A N 1
ATOM 748 C CA . LEU A 1 94 ? 0.085 3.652 -11.252 1.00 91.25 94 LEU A CA 1
ATOM 749 C C . LEU A 1 94 ? -0.028 3.809 -9.728 1.00 91.25 94 LEU A C 1
ATOM 751 O O . LEU A 1 94 ? -1.086 3.591 -9.151 1.00 91.25 94 LEU A O 1
ATOM 755 N N . MET A 1 95 ? 1.044 4.283 -9.086 1.00 91.88 95 MET A N 1
ATOM 756 C CA . MET A 1 95 ? 1.091 4.437 -7.626 1.00 91.88 95 MET A CA 1
ATOM 757 C C . MET A 1 95 ? 0.166 5.541 -7.102 1.00 91.88 95 MET A C 1
ATOM 759 O O . MET A 1 95 ? -0.180 5.530 -5.931 1.00 91.88 95 MET A O 1
ATOM 763 N N . ARG A 1 96 ? -0.245 6.496 -7.948 1.00 91.31 96 ARG A N 1
ATOM 764 C CA . ARG A 1 96 ? -1.239 7.519 -7.579 1.00 91.31 96 ARG A CA 1
ATOM 765 C C . ARG A 1 96 ? -2.656 6.962 -7.463 1.00 91.31 96 ARG A C 1
ATOM 767 O O . ARG A 1 96 ? -3.471 7.568 -6.780 1.00 91.31 96 ARG A O 1
ATOM 774 N N . ASN A 1 97 ? -2.943 5.860 -8.152 1.00 93.81 97 ASN A N 1
ATOM 775 C CA . ASN A 1 97 ? -4.239 5.187 -8.107 1.00 93.81 97 ASN A CA 1
ATOM 776 C C . ASN A 1 97 ? -4.260 4.014 -7.115 1.00 93.81 97 ASN A C 1
ATOM 778 O O . ASN A 1 97 ? -5.299 3.381 -6.980 1.00 93.81 97 ASN A O 1
ATOM 782 N N . TRP A 1 98 ? -3.140 3.722 -6.445 1.00 94.94 98 TRP A N 1
ATOM 783 C CA . TRP A 1 98 ? -3.050 2.713 -5.390 1.00 94.94 98 TRP A CA 1
ATOM 784 C C . TRP A 1 98 ? -3.484 3.320 -4.052 1.00 94.94 98 TRP A C 1
ATOM 786 O O . TRP A 1 98 ? -2.870 4.281 -3.586 1.00 94.94 98 TRP A O 1
ATOM 796 N N . GLY A 1 99 ? -4.540 2.783 -3.447 1.00 96.50 99 GLY A N 1
ATOM 797 C CA . GLY A 1 99 ? -5.049 3.260 -2.163 1.00 96.50 99 GLY A CA 1
ATOM 798 C C . GLY A 1 99 ? -6.291 2.509 -1.682 1.00 96.50 99 GLY A C 1
ATOM 799 O O . GLY A 1 99 ? -6.721 1.553 -2.328 1.00 96.50 99 GLY A O 1
ATOM 800 N N . PRO A 1 100 ? -6.883 2.913 -0.544 1.00 96.31 100 PRO A N 1
ATOM 801 C CA . PRO A 1 100 ? -8.101 2.294 -0.033 1.00 96.31 100 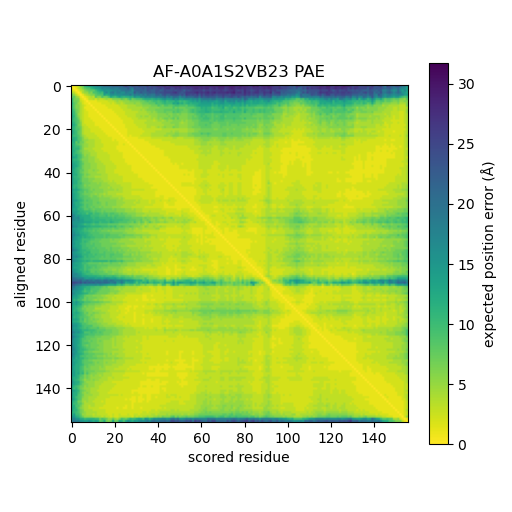PRO A CA 1
ATOM 802 C C . PRO A 1 100 ? -9.253 2.436 -1.038 1.00 96.31 100 PRO A C 1
ATOM 804 O O . PRO A 1 100 ? -9.597 3.553 -1.432 1.00 96.31 100 PRO A O 1
ATOM 807 N N . VAL A 1 101 ? -9.842 1.311 -1.446 1.00 96.38 101 VAL A N 1
ATOM 808 C CA . VAL A 1 101 ? -10.967 1.262 -2.399 1.00 96.38 101 VAL A CA 1
ATOM 809 C C . VAL A 1 101 ? -12.298 0.977 -1.715 1.00 96.38 101 VAL A C 1
ATOM 811 O O . VAL A 1 101 ? -13.328 1.474 -2.163 1.00 96.38 101 VAL A O 1
ATOM 814 N N . ASP A 1 102 ? -12.272 0.221 -0.619 1.00 95.94 102 ASP A N 1
ATOM 815 C CA . ASP A 1 102 ? -13.446 -0.096 0.187 1.00 95.94 102 ASP A CA 1
ATOM 816 C C . ASP A 1 102 ? -13.045 -0.176 1.659 1.00 95.94 102 ASP A C 1
ATOM 818 O O . ASP A 1 102 ? -12.048 -0.815 1.997 1.00 95.94 102 ASP A O 1
ATOM 822 N N . VAL A 1 103 ? -13.790 0.501 2.529 1.00 96.25 103 VAL A N 1
ATOM 823 C CA . VAL A 1 103 ? -13.559 0.493 3.977 1.00 96.25 103 VAL A CA 1
ATOM 824 C C . VAL A 1 103 ? -14.907 0.400 4.669 1.00 96.25 103 VAL A C 1
ATOM 826 O O . VAL A 1 103 ? -15.796 1.217 4.436 1.00 96.25 103 VAL A O 1
ATOM 829 N N . THR A 1 104 ? -15.036 -0.594 5.535 1.00 95.38 104 THR A N 1
ATOM 830 C CA . THR A 1 104 ? -16.198 -0.852 6.380 1.00 95.38 104 THR A CA 1
ATOM 831 C C . THR A 1 104 ? -15.753 -0.940 7.836 1.00 95.38 104 THR A C 1
ATOM 833 O O . THR A 1 104 ? -14.561 -0.907 8.135 1.00 95.38 104 THR A O 1
ATOM 836 N N . ASP A 1 105 ? -16.703 -1.129 8.745 1.00 92.50 105 ASP A N 1
ATOM 837 C CA . ASP A 1 105 ? -16.420 -1.347 10.169 1.00 92.50 105 ASP A CA 1
ATOM 838 C C . ASP A 1 105 ? -15.784 -2.724 10.444 1.00 92.50 105 ASP A C 1
ATOM 840 O O . ASP A 1 105 ? -15.451 -3.038 11.579 1.00 92.50 105 ASP A O 1
ATOM 844 N N . THR A 1 106 ? -15.639 -3.580 9.426 1.00 93.69 106 THR A N 1
ATOM 845 C CA . THR A 1 106 ? -15.131 -4.958 9.581 1.00 93.69 106 THR A CA 1
ATOM 846 C C . THR A 1 106 ? -13.986 -5.309 8.640 1.00 93.69 106 THR A C 1
ATOM 848 O O . THR A 1 106 ? -13.309 -6.315 8.840 1.00 93.69 106 THR A O 1
ATOM 851 N N . SER A 1 107 ? -13.763 -4.506 7.602 1.00 95.06 107 SER A N 1
ATOM 852 C CA . SER A 1 107 ? -12.759 -4.778 6.582 1.00 95.06 107 SER A CA 1
ATOM 853 C C . SER A 1 107 ? -12.288 -3.497 5.915 1.00 95.06 107 SER A C 1
ATOM 855 O O . SER A 1 107 ? -13.072 -2.579 5.689 1.00 95.06 107 SER A O 1
ATOM 857 N N . ALA A 1 108 ? -11.025 -3.475 5.506 1.00 96.25 108 ALA A N 1
ATOM 858 C CA . ALA A 1 108 ? -10.513 -2.482 4.578 1.00 96.25 108 ALA A CA 1
ATOM 859 C C . ALA A 1 108 ? -9.771 -3.172 3.435 1.00 96.25 108 ALA A C 1
ATOM 861 O O . ALA A 1 108 ? -9.004 -4.109 3.651 1.00 96.25 108 ALA A O 1
ATOM 862 N N . THR A 1 109 ? -10.010 -2.693 2.221 1.00 95.88 109 THR A N 1
ATOM 863 C CA . THR A 1 109 ? -9.407 -3.200 0.992 1.00 95.88 109 THR A CA 1
ATOM 864 C C . THR A 1 109 ? -8.598 -2.089 0.345 1.00 95.88 109 THR A C 1
ATOM 866 O O . THR A 1 109 ? -9.109 -0.991 0.104 1.00 95.88 109 THR A O 1
ATOM 869 N N . VAL A 1 110 ? -7.340 -2.386 0.030 1.00 96.38 110 VAL A N 1
ATOM 870 C CA . VAL A 1 110 ? -6.458 -1.522 -0.760 1.00 96.38 110 VAL A CA 1
ATOM 871 C C . VAL A 1 110 ? -6.400 -2.072 -2.180 1.00 96.38 110 VAL A C 1
ATOM 873 O O . VAL A 1 110 ? -6.316 -3.281 -2.385 1.00 96.38 110 VAL A O 1
ATOM 876 N N . GLY A 1 111 ? -6.491 -1.188 -3.165 1.00 96.50 111 GLY A N 1
ATOM 877 C CA . GLY A 1 111 ? -6.575 -1.566 -4.564 1.00 96.50 111 GLY A CA 1
ATOM 878 C C . GLY A 1 111 ? -6.283 -0.404 -5.501 1.00 96.50 111 GLY A C 1
ATOM 879 O O . GLY A 1 111 ? -5.843 0.670 -5.087 1.00 96.50 111 GLY A O 1
ATOM 880 N N . PHE A 1 112 ? -6.556 -0.628 -6.784 1.00 95.75 112 PHE A N 1
ATOM 881 C CA . PHE A 1 112 ? -6.508 0.423 -7.792 1.00 95.75 112 PHE A CA 1
ATOM 882 C C . PHE A 1 112 ? -7.890 1.022 -8.020 1.00 95.75 112 PHE A C 1
ATOM 884 O O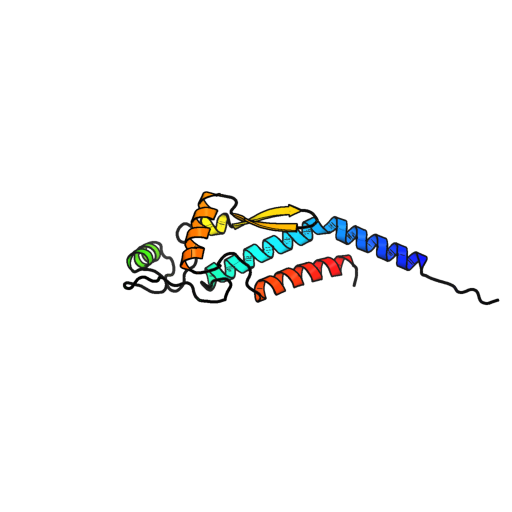 . PHE A 1 112 ? -8.858 0.301 -8.242 1.00 95.75 112 PHE A O 1
ATOM 891 N N . THR A 1 113 ? -7.968 2.350 -8.028 1.00 93.69 113 THR A N 1
ATOM 892 C CA . THR A 1 113 ? -9.207 3.090 -8.323 1.00 93.69 113 THR A CA 1
ATOM 893 C C . THR A 1 113 ? -9.541 3.159 -9.820 1.00 93.69 113 THR A C 1
ATOM 895 O O . THR A 1 113 ? -10.661 3.511 -10.185 1.00 93.69 113 THR A O 1
ATOM 898 N N . ASP A 1 114 ? -8.586 2.825 -10.694 1.00 94.19 114 ASP A N 1
ATOM 899 C CA . ASP A 1 114 ? -8.735 2.791 -12.152 1.00 94.19 114 ASP A CA 1
ATOM 900 C C . ASP A 1 114 ? -8.378 1.398 -12.686 1.00 94.19 114 ASP A C 1
ATOM 902 O O . ASP A 1 114 ? -7.249 0.926 -12.520 1.00 94.19 114 ASP A O 1
ATOM 906 N N . ASN A 1 115 ? -9.321 0.769 -13.395 1.00 93.81 115 ASN A N 1
ATOM 907 C CA . ASN A 1 115 ? -9.145 -0.550 -14.008 1.00 93.81 115 ASN A CA 1
ATOM 908 C C . ASN A 1 115 ? -7.923 -0.610 -14.933 1.00 93.81 115 ASN A C 1
ATOM 910 O O . ASN A 1 115 ? -7.215 -1.608 -14.949 1.00 93.81 115 ASN A O 1
ATOM 914 N N . ARG A 1 116 ? -7.598 0.474 -15.653 1.00 93.44 116 ARG A N 1
ATOM 915 C CA . ARG A 1 116 ? -6.403 0.493 -16.517 1.00 93.44 116 ARG A CA 1
ATOM 916 C C . ARG A 1 116 ? -5.109 0.377 -15.719 1.00 93.44 116 ARG A C 1
ATOM 918 O O . ARG A 1 116 ? -4.106 -0.102 -16.244 1.00 93.44 116 ARG A O 1
ATOM 925 N N . GLN A 1 117 ? -5.099 0.875 -14.485 1.00 94.31 117 GLN A N 1
ATOM 926 C CA . GLN A 1 117 ? -3.953 0.753 -13.588 1.00 94.31 117 GLN A CA 1
ATOM 927 C C . GLN A 1 117 ? -3.909 -0.640 -12.961 1.00 94.31 117 GLN A C 1
ATOM 929 O O . GLN A 1 117 ? -2.820 -1.196 -12.858 1.00 94.31 117 GLN A O 1
ATOM 934 N N . ALA A 1 118 ? -5.067 -1.233 -12.654 1.00 94.56 118 ALA A N 1
ATOM 935 C CA . ALA A 1 118 ? -5.160 -2.630 -12.235 1.00 94.56 118 ALA A CA 1
ATOM 936 C C . ALA A 1 118 ? -4.597 -3.586 -13.305 1.00 94.56 118 ALA A C 1
ATOM 938 O O . ALA A 1 118 ? -3.722 -4.389 -12.997 1.00 94.56 118 ALA A O 1
ATOM 939 N N . ASP A 1 119 ? -4.979 -3.422 -14.577 1.00 95.19 119 ASP A N 1
ATOM 940 C CA . ASP A 1 119 ? -4.464 -4.246 -15.685 1.00 95.19 119 ASP A CA 1
ATOM 941 C C . ASP A 1 119 ? -2.936 -4.106 -15.843 1.00 95.19 119 ASP A C 1
ATOM 943 O O . ASP A 1 119 ? -2.204 -5.067 -16.095 1.00 95.19 119 ASP A O 1
ATOM 947 N N . LYS A 1 120 ? -2.416 -2.878 -15.682 1.00 94.25 120 LYS A N 1
ATOM 948 C CA . LYS A 1 120 ? -0.967 -2.625 -15.686 1.00 94.25 120 LYS A CA 1
ATOM 949 C C . LYS A 1 120 ? -0.281 -3.308 -14.502 1.00 94.25 120 LYS A C 1
ATOM 951 O O . LYS A 1 120 ? 0.819 -3.829 -14.678 1.00 94.25 120 LYS A O 1
ATOM 956 N N . ALA A 1 121 ? -0.890 -3.271 -13.319 1.00 95.56 121 ALA A N 1
ATOM 957 C CA . ALA A 1 121 ? -0.370 -3.914 -12.122 1.00 95.56 121 ALA A CA 1
ATOM 958 C C . ALA A 1 121 ? -0.303 -5.433 -12.293 1.00 95.56 121 ALA A C 1
ATOM 960 O O . ALA A 1 121 ? 0.762 -5.999 -12.073 1.00 95.56 121 ALA A O 1
ATOM 961 N N . GLU A 1 122 ? -1.362 -6.060 -12.806 1.00 96.62 122 GLU A N 1
ATOM 962 C CA . GLU A 1 122 ? -1.394 -7.497 -13.096 1.00 96.62 122 GLU A CA 1
ATOM 963 C C . GLU A 1 122 ? -0.248 -7.904 -14.036 1.00 96.62 122 GLU A C 1
ATOM 965 O O . GLU A 1 122 ? 0.515 -8.831 -13.753 1.00 96.62 122 GLU A O 1
ATOM 970 N N . TYR A 1 123 ? -0.048 -7.156 -15.127 1.00 94.81 123 TYR A N 1
ATOM 971 C CA . TYR A 1 123 ? 1.073 -7.397 -16.037 1.00 94.81 123 TYR A CA 1
ATOM 972 C C . TYR A 1 123 ? 2.440 -7.277 -15.337 1.00 94.81 123 TYR A C 1
ATOM 974 O O . TYR A 1 123 ? 3.361 -8.057 -15.608 1.00 94.81 123 TYR A O 1
ATOM 982 N N . LEU A 1 124 ? 2.601 -6.291 -14.451 1.00 95.06 124 LEU A N 1
ATOM 983 C CA . LEU A 1 124 ? 3.840 -6.088 -13.702 1.00 95.06 124 LEU A CA 1
ATOM 984 C C . LEU A 1 124 ? 4.079 -7.209 -12.688 1.00 95.06 124 LEU A C 1
ATOM 986 O O . LEU A 1 124 ? 5.216 -7.667 -12.573 1.00 95.06 124 LEU A O 1
ATOM 990 N N . GLU A 1 125 ? 3.040 -7.686 -12.010 1.00 96.19 125 GLU A N 1
ATOM 991 C CA . GLU A 1 125 ? 3.141 -8.784 -11.049 1.00 96.19 125 GLU A CA 1
ATOM 992 C C . GLU A 1 125 ? 3.439 -10.119 -11.736 1.00 96.19 125 GLU A C 1
ATOM 994 O O . GLU A 1 125 ? 4.307 -10.869 -11.289 1.00 96.19 125 GLU A O 1
ATOM 999 N N . ALA A 1 126 ? 2.867 -10.369 -12.916 1.00 96.69 126 ALA A N 1
ATOM 1000 C CA . ALA A 1 126 ? 3.260 -11.509 -13.746 1.00 96.69 126 ALA A CA 1
ATOM 1001 C C . ALA A 1 126 ? 4.757 -11.467 -14.134 1.00 96.69 126 ALA A C 1
ATOM 1003 O O . ALA A 1 126 ? 5.409 -12.500 -14.339 1.00 96.69 126 ALA A O 1
ATOM 1004 N N . TYR A 1 127 ? 5.331 -10.266 -14.241 1.00 94.94 127 TYR A N 1
ATOM 1005 C CA . TYR A 1 127 ? 6.729 -10.074 -14.613 1.00 94.94 127 TYR A CA 1
ATOM 1006 C C . TYR A 1 127 ? 7.699 -10.119 -13.420 1.00 94.94 127 TYR A C 1
ATOM 1008 O O . TYR A 1 127 ? 8.793 -10.685 -13.550 1.00 94.94 127 TYR A O 1
ATOM 1016 N N . TYR A 1 128 ? 7.331 -9.535 -12.278 1.00 96.50 128 TYR A N 1
ATOM 1017 C CA . TYR A 1 128 ? 8.210 -9.326 -11.119 1.00 96.50 12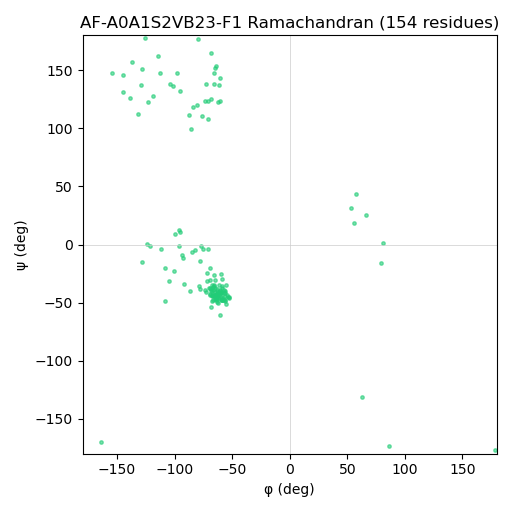8 TYR A CA 1
ATOM 1018 C C . TYR A 1 128 ? 7.850 -10.156 -9.873 1.00 96.50 128 TYR A C 1
ATOM 1020 O O . TYR A 1 128 ? 8.605 -10.120 -8.899 1.00 96.50 128 TYR A O 1
ATOM 1028 N N . GLY A 1 129 ? 6.755 -10.916 -9.900 1.00 96.88 129 GLY A N 1
ATOM 1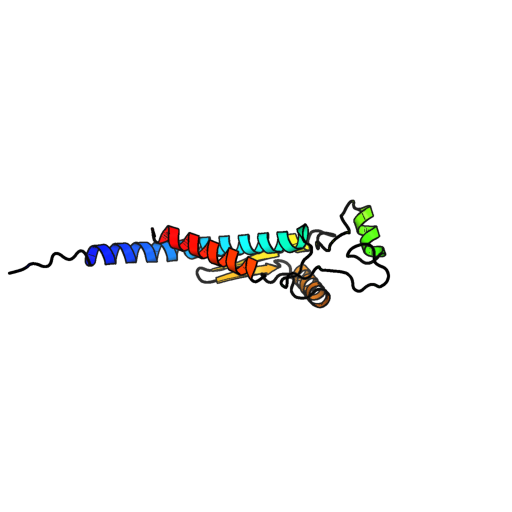029 C CA . GLY A 1 129 ? 6.170 -11.544 -8.711 1.00 96.88 129 GLY A CA 1
ATOM 1030 C C . GLY A 1 129 ? 5.209 -10.594 -7.982 1.00 96.88 129 GLY A C 1
ATOM 1031 O O . GLY A 1 129 ? 4.952 -9.507 -8.495 1.00 96.88 129 GLY A O 1
ATOM 1032 N N . PRO A 1 130 ? 4.688 -10.966 -6.802 1.00 97.38 130 PRO A N 1
ATOM 1033 C CA . PRO A 1 130 ? 3.718 -10.150 -6.065 1.00 97.38 130 PRO A CA 1
ATOM 1034 C C . PRO A 1 130 ? 4.348 -8.812 -5.667 1.00 97.38 130 PRO A C 1
ATOM 1036 O O . PR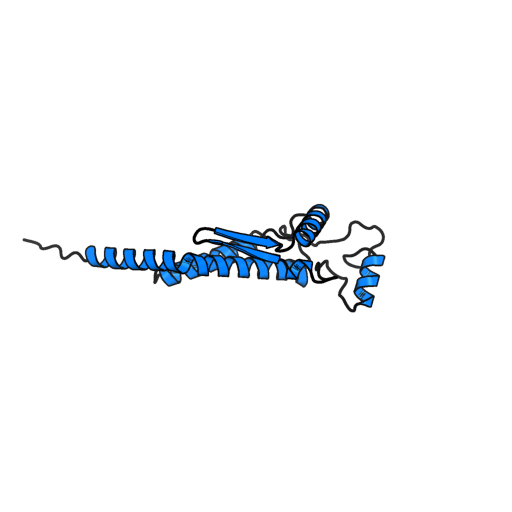O A 1 130 ? 5.393 -8.788 -5.022 1.00 97.38 130 PRO A O 1
ATOM 1039 N N . ILE A 1 131 ? 3.764 -7.688 -6.075 1.00 97.56 131 ILE A N 1
ATOM 1040 C CA . ILE A 1 131 ? 4.296 -6.340 -5.819 1.00 97.56 131 ILE A CA 1
ATOM 1041 C C . ILE A 1 131 ? 3.435 -5.624 -4.786 1.00 97.56 131 ILE A C 1
ATOM 1043 O O . ILE A 1 131 ? 3.996 -5.036 -3.858 1.00 97.56 131 ILE A O 1
ATOM 1047 N N . PHE A 1 132 ? 2.116 -5.650 -4.985 1.00 97.06 132 PHE A N 1
ATOM 1048 C CA . PHE A 1 132 ? 1.149 -4.810 -4.275 1.00 97.06 132 PHE A CA 1
ATOM 1049 C C . PHE A 1 132 ? 0.569 -5.466 -3.019 1.00 97.06 132 PHE A C 1
ATOM 1051 O O . PHE A 1 132 ? -0.039 -4.783 -2.199 1.00 97.06 132 PHE A O 1
ATOM 1058 N N . GLU A 1 133 ? 0.806 -6.763 -2.836 1.00 96.25 133 GLU A N 1
ATOM 1059 C CA . GLU A 1 133 ? 0.602 -7.445 -1.559 1.00 96.25 133 GLU A CA 1
ATOM 1060 C C . GLU A 1 133 ? 1.575 -6.910 -0.498 1.00 96.25 133 GLU A C 1
ATOM 1062 O O . GLU A 1 133 ? 2.705 -6.528 -0.823 1.00 96.25 133 GLU A O 1
ATOM 1067 N N . LEU A 1 134 ? 1.146 -6.893 0.767 1.00 97.62 134 LEU A N 1
ATOM 1068 C CA . LEU A 1 134 ? 2.025 -6.606 1.898 1.00 97.62 134 LEU A CA 1
ATOM 1069 C C . LEU A 1 134 ? 3.066 -7.716 2.049 1.00 97.62 134 LEU A C 1
ATOM 1071 O O . LEU A 1 134 ? 2.749 -8.898 1.958 1.00 97.62 134 LEU A O 1
ATOM 1075 N N . SER A 1 135 ? 4.313 -7.348 2.327 1.00 97.88 135 SER A N 1
ATOM 1076 C CA . SER A 1 135 ? 5.259 -8.324 2.868 1.00 97.88 135 SER A CA 1
ATOM 1077 C C . SER A 1 135 ? 4.859 -8.721 4.295 1.00 97.88 135 SER A C 1
ATOM 1079 O O . SER A 1 135 ? 4.102 -8.008 4.952 1.00 97.88 135 SER A O 1
ATOM 1081 N N . ASN A 1 136 ? 5.425 -9.813 4.819 1.00 97.50 136 ASN A N 1
ATOM 1082 C CA . ASN A 1 136 ? 5.196 -10.220 6.212 1.00 97.50 136 ASN A CA 1
ATOM 1083 C C . ASN A 1 136 ? 5.525 -9.091 7.209 1.00 97.50 136 ASN A C 1
ATOM 1085 O O . ASN A 1 136 ? 4.734 -8.816 8.105 1.00 97.50 136 ASN A O 1
ATOM 1089 N N . ASP A 1 137 ? 6.650 -8.395 7.008 1.00 97.56 137 ASP A N 1
ATOM 1090 C CA . ASP A 1 137 ? 7.073 -7.284 7.871 1.00 97.56 137 ASP A CA 1
ATOM 1091 C C . ASP A 1 137 ? 6.110 -6.086 7.782 1.00 97.56 137 ASP A C 1
ATOM 1093 O O . ASP A 1 137 ? 5.904 -5.367 8.757 1.00 97.56 137 ASP A O 1
ATOM 1097 N N . GLU A 1 138 ? 5.545 -5.823 6.600 1.00 98.12 138 GLU A N 1
ATOM 1098 C CA . GLU A 1 138 ? 4.564 -4.750 6.398 1.00 98.12 138 GLU A CA 1
ATOM 1099 C C . GLU A 1 138 ? 3.212 -5.131 7.009 1.00 98.12 138 GLU A C 1
ATOM 1101 O O . GLU A 1 138 ? 2.565 -4.295 7.634 1.00 98.12 138 GLU A O 1
ATOM 1106 N N . GLN A 1 139 ? 2.807 -6.396 6.885 1.00 97.56 139 GLN A N 1
ATOM 1107 C CA . GLN A 1 139 ? 1.601 -6.926 7.510 1.00 97.56 139 GLN A CA 1
ATOM 1108 C C . GLN A 1 139 ? 1.680 -6.844 9.036 1.00 97.56 139 GLN A C 1
ATOM 1110 O O . GLN A 1 139 ? 0.712 -6.421 9.662 1.00 97.56 139 GLN A O 1
ATOM 1115 N N . GLU A 1 140 ? 2.819 -7.201 9.631 1.00 97.94 140 GLU A N 1
ATOM 1116 C CA . GLU A 1 140 ? 3.040 -7.083 11.075 1.00 97.94 140 GLU A CA 1
ATOM 1117 C C . GLU A 1 140 ? 2.982 -5.620 11.535 1.00 97.94 140 GLU A C 1
ATOM 1119 O O . GLU A 1 140 ? 2.328 -5.319 12.528 1.00 97.94 140 GLU A O 1
ATOM 1124 N N . GLN A 1 141 ? 3.580 -4.691 10.779 1.00 97.94 141 GLN A N 1
ATOM 1125 C CA . GLN A 1 141 ? 3.503 -3.257 11.083 1.00 97.94 141 GLN A CA 1
ATOM 1126 C C . GLN A 1 141 ? 2.069 -2.718 11.030 1.00 97.94 141 GLN A C 1
ATOM 1128 O O . GLN A 1 141 ? 1.654 -1.992 11.930 1.00 97.94 141 GLN A O 1
ATOM 1133 N N . VAL A 1 142 ? 1.302 -3.083 9.999 1.00 97.56 142 VAL A N 1
ATOM 1134 C CA . VAL A 1 142 ? -0.094 -2.645 9.848 1.00 97.56 142 VAL A CA 1
ATOM 1135 C C . VAL A 1 142 ? -0.979 -3.256 10.936 1.00 97.56 142 VAL A C 1
ATOM 1137 O O . VAL A 1 142 ? -1.793 -2.554 11.532 1.00 97.56 142 VAL A O 1
ATOM 1140 N N . ALA A 1 143 ? -0.813 -4.550 11.222 1.00 97.25 143 ALA A N 1
ATOM 1141 C CA . ALA A 1 143 ? -1.565 -5.233 12.269 1.00 97.25 143 ALA A CA 1
ATOM 1142 C C . ALA A 1 143 ? -1.238 -4.672 13.660 1.00 97.25 143 ALA A C 1
ATOM 1144 O O . ALA A 1 143 ? -2.159 -4.405 14.426 1.00 97.25 143 ALA A O 1
ATOM 1145 N N . GLY A 1 144 ? 0.042 -4.426 13.953 1.00 97.62 144 GLY A N 1
ATOM 1146 C CA . GLY A 1 144 ? 0.477 -3.815 15.208 1.00 97.62 144 GLY A CA 1
ATOM 1147 C C . GLY A 1 144 ? -0.058 -2.394 15.383 1.00 97.62 144 GLY A C 1
ATOM 1148 O O . GLY A 1 144 ? -0.577 -2.064 16.443 1.00 97.62 144 GLY A O 1
ATOM 1149 N N . GLY A 1 145 ? -0.034 -1.568 14.330 1.00 96.50 145 GLY A N 1
ATOM 1150 C CA . GLY A 1 145 ? -0.621 -0.223 14.377 1.00 96.50 145 GLY A CA 1
ATOM 1151 C C . GLY A 1 145 ? -2.137 -0.235 14.615 1.00 96.50 145 GLY A C 1
ATOM 1152 O O . GLY A 1 145 ? -2.655 0.564 15.399 1.00 96.50 145 GLY A O 1
ATOM 1153 N N . LEU A 1 146 ? -2.850 -1.179 13.991 1.00 96.12 146 LEU A N 1
ATOM 1154 C CA . LEU A 1 146 ? -4.278 -1.389 14.231 1.00 96.12 146 LEU A CA 1
ATOM 1155 C C . LEU A 1 146 ? -4.550 -1.851 15.672 1.00 96.12 146 LEU A C 1
ATOM 1157 O O . LEU A 1 146 ? -5.459 -1.329 16.317 1.00 96.12 146 LEU A O 1
ATOM 1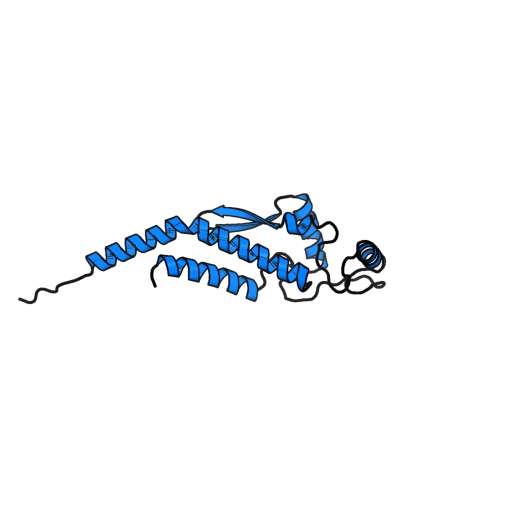161 N N . GLU A 1 147 ? -3.763 -2.797 16.183 1.00 96.50 147 GLU A N 1
ATOM 1162 C CA . GLU A 1 147 ? -3.860 -3.281 17.562 1.00 96.50 147 GLU A CA 1
ATOM 1163 C C . GLU A 1 147 ? -3.628 -2.148 18.567 1.00 96.50 147 GLU A C 1
ATOM 1165 O O . GLU A 1 147 ? -4.462 -1.938 19.447 1.00 96.50 147 GLU A O 1
ATOM 1170 N N . ASP A 1 148 ? -2.576 -1.348 18.386 1.00 96.38 148 ASP A N 1
ATOM 1171 C CA . ASP A 1 148 ? -2.277 -0.188 19.231 1.00 96.38 148 ASP A CA 1
ATOM 1172 C C . ASP A 1 148 ? -3.445 0.805 19.271 1.00 96.38 148 ASP A C 1
ATOM 1174 O O . ASP A 1 148 ? -3.771 1.369 20.318 1.00 96.38 148 ASP A O 1
ATOM 1178 N N . ASN A 1 149 ? -4.096 1.038 18.132 1.00 94.06 149 ASN A N 1
ATOM 1179 C CA . ASN A 1 149 ? -5.251 1.923 18.047 1.00 94.06 149 ASN A CA 1
ATOM 1180 C C . ASN A 1 149 ? -6.482 1.363 18.775 1.00 94.06 149 ASN A C 1
ATOM 1182 O O . ASN A 1 149 ? -7.176 2.114 19.464 1.00 94.06 149 ASN A O 1
ATOM 1186 N N . ILE A 1 150 ? -6.716 0.052 18.696 1.00 94.25 150 ILE A N 1
ATOM 1187 C CA . ILE A 1 150 ? -7.778 -0.621 19.455 1.00 94.25 150 ILE A CA 1
ATOM 1188 C C . ILE A 1 150 ? -7.474 -0.582 20.960 1.00 94.25 150 ILE A C 1
ATOM 1190 O O . ILE A 1 150 ? -8.360 -0.276 21.758 1.00 94.25 150 ILE A O 1
ATOM 1194 N N . LEU A 1 151 ? -6.228 -0.832 21.369 1.00 94.06 151 LEU A N 1
ATOM 1195 C CA . LEU A 1 151 ? -5.819 -0.805 22.778 1.00 94.06 151 LEU A CA 1
ATOM 1196 C C . LEU A 1 151 ? -5.981 0.586 23.405 1.00 94.06 151 LEU A C 1
ATOM 1198 O O . LEU A 1 151 ? -6.465 0.694 24.534 1.00 94.06 151 LEU A O 1
ATOM 1202 N N . LYS A 1 152 ? -5.686 1.659 22.654 1.00 92.75 152 LYS A N 1
ATOM 1203 C CA . LYS A 1 152 ? -5.962 3.043 23.089 1.00 92.75 152 LYS A CA 1
ATOM 1204 C C . LYS A 1 152 ? -7.440 3.255 23.417 1.00 92.75 152 LYS A C 1
ATOM 1206 O O . LYS A 1 152 ? -7.759 3.932 24.395 1.00 92.75 152 LYS A O 1
ATOM 1211 N N . ASP A 1 153 ? -8.341 2.670 22.631 1.00 91.19 153 ASP A N 1
ATOM 1212 C CA . ASP A 1 153 ? -9.779 2.756 22.886 1.00 91.19 153 ASP A CA 1
ATOM 1213 C C . ASP A 1 153 ? -10.216 1.920 24.089 1.00 91.19 153 ASP A C 1
ATOM 1215 O O . ASP A 1 153 ? -11.123 2.338 24.812 1.00 91.19 153 ASP A O 1
ATOM 1219 N N . LEU A 1 154 ? -9.537 0.802 24.347 1.00 88.62 154 LEU A N 1
ATOM 1220 C CA . LEU A 1 154 ? -9.767 -0.054 25.512 1.00 88.62 154 LEU A CA 1
ATOM 1221 C C . LEU A 1 154 ? -9.199 0.517 26.825 1.00 88.62 154 LEU A C 1
ATOM 1223 O O . LEU A 1 154 ? -9.422 -0.075 27.876 1.00 88.62 154 LEU A O 1
ATOM 1227 N N . LYS A 1 155 ? -8.501 1.665 26.796 1.00 79.12 155 LYS A N 1
ATOM 1228 C CA . LYS A 1 155 ? -7.821 2.270 27.965 1.00 79.12 155 LYS A CA 1
ATOM 1229 C C . LYS A 1 155 ? -6.872 1.295 28.688 1.00 79.12 155 LYS A C 1
ATOM 1231 O O . LYS A 1 155 ? -6.709 1.396 29.908 1.00 79.12 155 LYS A O 1
ATOM 1236 N N . VAL A 1 156 ? -6.271 0.362 27.947 1.00 61.69 156 VAL A N 1
ATOM 1237 C CA . VAL A 1 156 ? -5.291 -0.615 28.455 1.00 61.69 156 VAL A CA 1
ATOM 1238 C C . VAL A 1 156 ? -3.873 -0.094 28.265 1.00 61.69 156 VAL A C 1
ATOM 1240 O O . VAL A 1 156 ? -3.619 0.566 27.234 1.00 61.69 156 VAL A O 1
#

Mean predicted aligned error: 4.86 Å

Organism: NCBI:txid1750698

Solvent-accessible surface area (backbone atoms only — not comparable to full-atom values): 8518 Å² total; per-residue (Å²): 136,87,78,84,85,75,62,62,68,60,55,51,53,52,51,55,53,26,52,53,44,37,63,71,43,28,40,58,45,36,47,49,31,30,48,51,49,39,50,51,45,48,46,39,27,52,76,63,8,28,24,30,89,65,49,71,34,59,55,88,53,88,61,51,38,71,19,29,31,44,70,58,24,50,58,30,48,77,68,76,40,80,37,73,48,41,42,75,54,92,82,42,60,51,67,70,34,49,31,68,73,46,73,42,72,84,48,55,41,66,41,58,80,40,71,74,44,42,56,51,48,53,56,46,27,76,72,56,41,59,48,87,52,72,25,71,71,53,46,52,52,32,50,49,55,38,48,55,55,47,36,59,47,57,73,106

Foldseek 3Di:
DDDPPDCVVVVVVLQVQLVVLCLVCLLVLQQVLQALLLVVLLCCCQVVCAALQRDFQADPDPQADARGHPVVCVLQVVVVHDRNGHNVPSVDQLSVQWTWPDTDSVHTDTDGPDVVSVVVQVVSCVRGNHRSDHHPVSVCVSVVSSVVVSVVSSVD

pLDDT: mean 93.06, std 8.4, range [44.91, 98.19]

Radius of gyration: 22.69 Å; Cα contacts (8 Å, |Δi|>4): 200; chains: 1; bounding box: 44×25×82 Å